Protein AF-A0A2D4FVG6-F1 (afdb_monomer_lite)

InterPro domains:
  IPR048682 Conserved oligomeric Golgi complex subunit 4 [PTHR24016] (1-112)
  IPR048684 Conserved oligomeric Golgi complex subunit 4, C-terminal [PF20662] (1-108)

Structure (mmCIF, N/CA/C/O backbone):
data_AF-A0A2D4FVG6-F1
#
_entry.id   AF-A0A2D4FVG6-F1
#
loop_
_atom_site.group_PDB
_atom_site.id
_atom_site.type_symbol
_atom_site.label_atom_id
_atom_site.label_alt_id
_atom_site.label_comp_id
_atom_site.label_asym_id
_atom_site.label_entity_id
_atom_site.label_seq_id
_atom_site.pdbx_PDB_ins_code
_atom_site.Cartn_x
_atom_site.Cartn_y
_atom_site.Cartn_z
_atom_site.occupancy
_atom_site.B_iso_or_equiv
_atom_site.auth_seq_id
_atom_site.auth_comp_id
_atom_site.auth_asym_id
_atom_site.auth_atom_id
_atom_site.pdbx_PDB_model_num
ATOM 1 N N . MET A 1 1 ? 4.795 -4.373 -20.511 1.00 73.06 1 MET A N 1
ATOM 2 C CA . MET A 1 1 ? 6.224 -4.144 -20.185 1.00 73.06 1 MET A CA 1
ATOM 3 C C . MET A 1 1 ? 7.168 -4.733 -21.234 1.00 73.06 1 MET A C 1
ATOM 5 O O . MET A 1 1 ? 8.051 -4.015 -21.675 1.00 73.06 1 MET A O 1
ATOM 9 N N . VAL A 1 2 ? 6.990 -5.991 -21.671 1.00 80.69 2 VAL A N 1
ATOM 10 C CA . VAL A 1 2 ? 7.906 -6.662 -22.627 1.00 80.69 2 VAL A CA 1
ATOM 11 C C . VAL A 1 2 ? 8.040 -5.921 -23.965 1.00 80.69 2 VAL A C 1
ATOM 13 O O . VAL A 1 2 ? 9.151 -5.746 -24.450 1.00 80.69 2 VAL A O 1
ATOM 16 N N . GLU A 1 3 ? 6.933 -5.422 -24.513 1.00 87.94 3 GLU A N 1
ATOM 17 C CA . GLU A 1 3 ? 6.919 -4.662 -25.772 1.00 87.94 3 GLU A CA 1
ATOM 18 C C . GLU A 1 3 ? 7.772 -3.382 -25.695 1.00 87.94 3 GLU A C 1
ATOM 20 O O . GLU A 1 3 ? 8.642 -3.155 -26.533 1.00 87.94 3 GLU A O 1
ATOM 25 N N . PHE A 1 4 ? 7.622 -2.599 -24.621 1.00 89.75 4 PHE A N 1
ATOM 26 C CA . PHE A 1 4 ? 8.430 -1.396 -24.391 1.00 89.75 4 PHE A CA 1
ATOM 27 C C . PHE A 1 4 ? 9.910 -1.709 -24.165 1.00 89.75 4 PHE A C 1
ATOM 29 O O . PHE A 1 4 ? 10.766 -0.927 -24.566 1.00 89.75 4 PHE A O 1
ATOM 36 N N . LYS A 1 5 ? 10.226 -2.858 -23.558 1.00 88.06 5 LYS A N 1
ATOM 37 C CA . LYS A 1 5 ? 11.614 -3.285 -23.341 1.00 88.06 5 LYS A CA 1
ATOM 38 C C . LYS A 1 5 ? 12.339 -3.596 -24.655 1.00 88.06 5 LYS A C 1
ATOM 40 O O . LYS A 1 5 ? 13.550 -3.429 -24.720 1.00 88.06 5 LYS A O 1
ATOM 45 N N . ALA A 1 6 ? 11.614 -4.040 -25.682 1.00 90.88 6 ALA A N 1
ATOM 46 C CA . ALA A 1 6 ? 12.180 -4.334 -26.998 1.00 90.88 6 ALA A CA 1
ATOM 47 C C . ALA A 1 6 ? 12.387 -3.074 -27.859 1.00 90.88 6 ALA A C 1
ATOM 49 O O . ALA A 1 6 ? 13.300 -3.044 -28.680 1.00 90.88 6 ALA A O 1
ATOM 50 N N . GLY A 1 7 ? 11.544 -2.049 -27.686 1.00 92.19 7 GLY A N 1
ATOM 51 C CA . GLY A 1 7 ? 11.539 -0.852 -28.536 1.00 92.19 7 GLY A CA 1
ATOM 52 C C . GLY A 1 7 ? 12.246 0.384 -27.969 1.00 92.19 7 GLY A C 1
ATOM 53 O O . GLY A 1 7 ? 12.425 1.355 -28.699 1.00 92.19 7 GLY A O 1
ATOM 54 N N . LEU A 1 8 ? 12.625 0.389 -26.687 1.00 93.56 8 LEU A N 1
ATOM 55 C CA . LEU A 1 8 ? 13.182 1.565 -26.009 1.00 93.56 8 LEU A CA 1
ATOM 56 C C . LEU A 1 8 ? 14.616 1.329 -25.538 1.00 93.56 8 LEU A C 1
ATOM 58 O O . LEU A 1 8 ? 15.006 0.216 -25.187 1.00 93.56 8 LEU A O 1
ATOM 62 N N . SER A 1 9 ? 15.394 2.411 -25.457 1.00 95.12 9 SER A N 1
ATOM 63 C CA . SER A 1 9 ? 16.677 2.362 -24.756 1.00 95.12 9 SER A CA 1
ATOM 64 C C . SER A 1 9 ? 16.456 2.079 -23.260 1.00 95.12 9 SER A C 1
ATOM 66 O O . SER A 1 9 ? 15.414 2.466 -22.716 1.00 95.12 9 SER A O 1
ATOM 68 N N . PRO A 1 10 ? 17.427 1.464 -22.558 1.00 92.12 10 PRO A N 1
ATOM 69 C CA . PRO A 1 10 ? 17.277 1.118 -21.142 1.00 92.12 10 PRO A CA 1
ATOM 70 C C . PRO A 1 10 ? 16.873 2.305 -20.256 1.00 92.12 10 PRO A C 1
ATOM 72 O O . PRO A 1 10 ? 15.991 2.177 -19.417 1.00 92.12 10 PRO A O 1
ATOM 75 N N . VAL A 1 11 ? 17.442 3.489 -20.503 1.00 93.56 11 VAL A N 1
ATOM 76 C CA . VAL A 1 11 ? 17.156 4.709 -19.725 1.00 93.56 11 VAL A CA 1
ATOM 77 C C . VAL A 1 11 ? 15.706 5.175 -19.895 1.00 93.56 11 VAL A C 1
ATOM 79 O O . VAL A 1 11 ? 15.051 5.563 -18.924 1.00 93.56 11 VAL A O 1
ATOM 82 N N . ILE A 1 12 ? 15.188 5.136 -21.128 1.00 94.38 12 ILE A N 1
ATOM 83 C CA . ILE A 1 12 ? 13.802 5.530 -21.414 1.00 94.38 12 ILE A CA 1
ATOM 84 C C . ILE A 1 12 ? 12.843 4.482 -20.846 1.00 94.38 12 ILE A C 1
ATOM 86 O O . ILE A 1 12 ? 11.836 4.845 -20.239 1.00 94.38 12 ILE A O 1
ATOM 90 N N . TYR A 1 13 ? 13.172 3.196 -20.986 1.00 93.44 13 TYR A N 1
ATOM 91 C CA . TYR A 1 13 ? 12.401 2.105 -20.397 1.00 93.44 13 TYR A CA 1
ATOM 92 C C . TYR A 1 13 ? 12.307 2.234 -18.868 1.00 93.44 13 TYR A C 1
ATOM 94 O O . TYR A 1 13 ? 11.208 2.198 -18.317 1.00 93.44 13 TYR A O 1
ATOM 102 N N . ASP A 1 14 ? 13.424 2.462 -18.177 1.00 92.00 14 ASP A N 1
ATOM 103 C CA . ASP A 1 14 ? 13.449 2.607 -16.717 1.00 92.00 14 ASP A CA 1
ATOM 104 C C . ASP A 1 14 ? 12.643 3.830 -16.249 1.00 92.00 14 ASP A C 1
ATOM 106 O O . ASP A 1 14 ? 11.893 3.762 -15.271 1.00 92.00 14 ASP A O 1
ATOM 110 N N . SER A 1 15 ? 12.715 4.935 -16.994 1.00 93.25 15 SER A N 1
ATOM 111 C CA . SER A 1 15 ? 11.917 6.135 -16.714 1.00 93.25 15 SER A CA 1
ATOM 112 C C . SER A 1 15 ? 10.419 5.880 -16.912 1.00 93.25 15 SER A C 1
ATOM 114 O O . SER A 1 15 ? 9.608 6.222 -16.048 1.00 93.25 15 SER A O 1
ATOM 116 N N . LEU A 1 16 ? 10.042 5.224 -18.014 1.00 93.75 16 LEU A N 1
ATOM 117 C CA . LEU A 1 16 ? 8.657 4.852 -18.301 1.00 93.75 16 LEU A CA 1
ATOM 118 C C . LEU A 1 16 ? 8.104 3.895 -17.239 1.00 93.75 16 LEU A C 1
ATOM 120 O O . LEU A 1 16 ? 7.011 4.120 -16.721 1.00 93.75 16 LEU A O 1
ATOM 124 N N . THR A 1 17 ? 8.856 2.858 -16.866 1.00 92.88 17 THR A N 1
ATOM 125 C CA . THR A 1 17 ? 8.421 1.908 -15.831 1.00 92.88 17 THR A CA 1
ATOM 126 C C . THR A 1 17 ? 8.263 2.575 -14.467 1.00 92.88 17 THR A C 1
ATOM 128 O O . THR A 1 17 ? 7.314 2.252 -13.751 1.00 92.88 17 THR A O 1
ATOM 131 N N . SER A 1 18 ? 9.100 3.558 -14.118 1.00 93.12 18 SER A N 1
ATOM 132 C CA . SER A 1 18 ? 8.936 4.362 -12.897 1.00 93.12 18 SER A CA 1
ATOM 133 C C . SER A 1 18 ? 7.653 5.186 -12.894 1.00 93.12 18 SER A C 1
ATOM 135 O O . SER A 1 18 ? 6.931 5.182 -11.890 1.00 93.12 18 SER A O 1
ATOM 137 N N . LEU A 1 19 ? 7.324 5.829 -14.019 1.00 94.69 19 LEU A N 1
ATOM 138 C CA . LEU A 1 19 ? 6.075 6.577 -14.181 1.00 94.69 19 LEU A CA 1
ATOM 139 C C . LEU A 1 19 ? 4.853 5.657 -14.099 1.00 94.69 19 LEU A C 1
ATOM 141 O O . LEU A 1 19 ? 3.924 5.939 -13.344 1.00 94.69 19 LEU A O 1
ATOM 145 N N . MET A 1 20 ? 4.875 4.527 -14.810 1.00 94.50 20 MET A N 1
ATOM 146 C CA . MET A 1 20 ? 3.791 3.541 -14.770 1.00 94.50 20 MET A CA 1
ATOM 147 C C . MET A 1 20 ? 3.596 2.969 -13.364 1.00 94.50 20 MET A C 1
ATOM 149 O O . MET A 1 20 ? 2.467 2.840 -12.907 1.00 94.50 20 MET A O 1
ATOM 153 N N . THR A 1 21 ? 4.684 2.670 -12.654 1.00 95.06 21 THR A N 1
ATOM 154 C CA . THR A 1 21 ? 4.626 2.151 -11.280 1.00 95.06 21 THR A CA 1
ATOM 155 C C . THR A 1 21 ? 3.987 3.167 -10.330 1.00 95.06 21 THR A C 1
ATOM 157 O O . THR A 1 21 ? 3.118 2.800 -9.543 1.00 95.06 21 THR A O 1
ATOM 160 N N . SER A 1 22 ? 4.361 4.451 -10.431 1.00 95.56 22 SER A N 1
ATOM 161 C CA . SER A 1 22 ? 3.703 5.521 -9.666 1.00 95.56 22 SER A CA 1
ATOM 162 C C . SER A 1 22 ? 2.216 5.631 -9.997 1.00 95.56 22 SER A C 1
ATOM 164 O O . SER A 1 22 ? 1.401 5.781 -9.091 1.00 95.56 22 SER A O 1
ATOM 166 N N . LEU A 1 23 ? 1.863 5.564 -11.284 1.00 96.81 23 LEU A N 1
ATOM 167 C CA . LEU A 1 23 ? 0.478 5.664 -11.734 1.00 96.81 23 LEU A CA 1
ATOM 168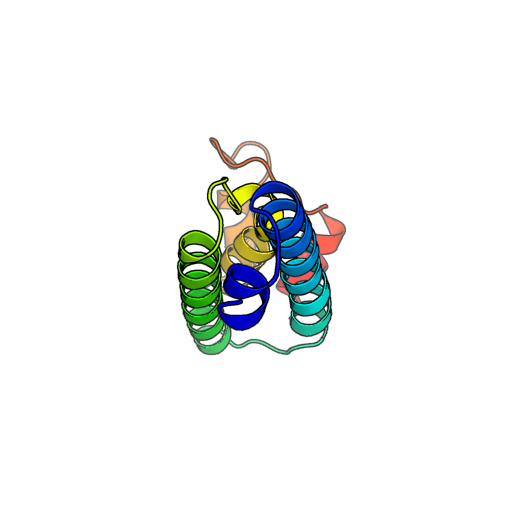 C C . LEU A 1 23 ? -0.370 4.517 -11.178 1.00 96.81 23 LEU A C 1
ATOM 170 O O . LEU A 1 23 ? -1.454 4.759 -10.660 1.00 96.81 23 LEU A O 1
ATOM 174 N N . VAL A 1 24 ? 0.137 3.283 -11.236 1.00 96.88 24 VAL A N 1
ATOM 175 C CA . VAL A 1 24 ? -0.552 2.107 -10.689 1.00 96.88 24 VAL A CA 1
ATOM 176 C C . VAL A 1 24 ? -0.807 2.270 -9.193 1.00 96.88 24 VAL A C 1
ATOM 178 O O . VAL A 1 24 ? -1.929 2.044 -8.754 1.00 96.88 24 VAL A O 1
ATOM 181 N N . ALA A 1 25 ? 0.197 2.691 -8.418 1.00 97.06 25 ALA A N 1
ATOM 182 C CA . ALA A 1 25 ? 0.023 2.914 -6.984 1.00 97.06 25 ALA A CA 1
ATOM 183 C C . ALA A 1 25 ? -1.034 3.998 -6.697 1.00 97.06 25 ALA A C 1
ATOM 185 O O . ALA A 1 25 ? -1.922 3.789 -5.873 1.00 97.06 25 ALA A O 1
ATOM 186 N N . LEU A 1 26 ? -0.983 5.118 -7.427 1.00 97.62 26 LEU A N 1
ATOM 187 C CA . LEU A 1 26 ? -1.923 6.228 -7.273 1.00 97.62 26 LEU A CA 1
ATOM 188 C C . LEU A 1 26 ? -3.369 5.825 -7.594 1.00 97.62 26 LEU A C 1
ATOM 190 O O . LEU A 1 26 ? -4.284 6.139 -6.835 1.00 97.62 26 LEU A O 1
ATOM 194 N N . GLU A 1 27 ? -3.595 5.157 -8.725 1.00 98.25 27 GLU A N 1
ATOM 195 C CA . GLU A 1 27 ? -4.946 4.762 -9.134 1.00 98.25 27 GLU A CA 1
ATOM 196 C C . GLU A 1 27 ? -5.496 3.634 -8.259 1.00 98.25 27 GLU A C 1
ATOM 198 O O . GLU A 1 27 ? -6.674 3.658 -7.901 1.00 98.25 27 GLU A O 1
ATOM 203 N N . LEU A 1 28 ? -4.647 2.691 -7.838 1.00 98.12 28 LEU A N 1
ATOM 204 C CA . LEU A 1 28 ? -5.054 1.641 -6.910 1.00 98.12 28 LEU A CA 1
ATOM 205 C C . LEU A 1 28 ? -5.481 2.233 -5.562 1.00 98.12 28 LEU A C 1
ATOM 207 O O . LEU A 1 28 ? -6.533 1.862 -5.053 1.00 98.12 28 LEU A O 1
ATOM 211 N N . GLU A 1 29 ? -4.736 3.200 -5.019 1.00 98.00 29 GLU A N 1
ATOM 212 C CA . GLU A 1 29 ? -5.102 3.883 -3.772 1.00 98.00 29 GLU A CA 1
ATOM 213 C C . GLU A 1 29 ? -6.490 4.538 -3.869 1.00 98.00 29 GLU A C 1
ATOM 215 O O . GLU A 1 29 ? -7.340 4.337 -2.998 1.00 98.00 29 GLU A O 1
ATOM 220 N N . LYS A 1 30 ? -6.772 5.247 -4.971 1.00 97.94 30 LYS A N 1
ATOM 221 C CA . LYS A 1 30 ? -8.082 5.878 -5.212 1.00 97.94 30 LYS A CA 1
ATOM 222 C C . LYS A 1 30 ? -9.230 4.871 -5.260 1.00 97.94 30 LYS A C 1
ATOM 224 O O . LYS A 1 30 ? -10.336 5.200 -4.831 1.00 97.94 30 LYS A O 1
ATOM 229 N N . VAL A 1 31 ? -9.004 3.691 -5.837 1.00 97.81 31 VAL A N 1
ATOM 230 C CA . VAL A 1 31 ? -10.028 2.639 -5.942 1.00 97.81 31 VAL A CA 1
ATOM 231 C C . VAL A 1 31 ? -10.228 1.939 -4.600 1.00 97.81 31 VAL A C 1
ATOM 233 O O . VAL A 1 31 ? -11.370 1.708 -4.206 1.00 97.81 31 VAL A O 1
ATOM 236 N N . VAL A 1 32 ? -9.151 1.669 -3.858 1.00 98.06 32 VAL A N 1
ATOM 237 C CA . VAL A 1 32 ? -9.225 1.097 -2.503 1.00 98.06 32 VAL A CA 1
ATOM 238 C C . VAL A 1 32 ? -10.050 2.003 -1.588 1.00 98.06 32 VAL A C 1
ATOM 240 O O . VAL A 1 32 ? -10.965 1.516 -0.937 1.00 98.06 32 VAL A O 1
ATOM 243 N N . LEU A 1 33 ? -9.832 3.323 -1.622 1.00 97.75 33 LEU A N 1
ATOM 244 C CA . LEU A 1 33 ? -10.605 4.301 -0.837 1.00 97.75 33 LEU A CA 1
ATOM 245 C C . LEU A 1 33 ? -12.106 4.375 -1.185 1.00 97.75 33 LEU A C 1
ATOM 247 O O . LEU A 1 33 ? -12.861 5.041 -0.481 1.00 97.75 33 LEU A O 1
ATOM 251 N N . LYS A 1 34 ? -12.541 3.741 -2.278 1.00 97.44 34 LYS A N 1
ATOM 252 C CA . LYS A 1 34 ? -13.950 3.650 -2.703 1.00 97.44 34 LYS A CA 1
ATOM 253 C C . LYS A 1 34 ? -14.529 2.243 -2.544 1.00 97.44 34 LYS A C 1
ATOM 255 O O . LYS A 1 34 ? -15.684 2.024 -2.900 1.00 97.44 34 LYS A O 1
ATOM 260 N N . SER A 1 35 ? -13.718 1.296 -2.089 1.00 97.56 35 SER A N 1
ATOM 261 C CA . SER A 1 35 ? -14.098 -0.104 -1.920 1.00 97.56 35 SER A CA 1
ATOM 262 C C . SER A 1 35 ? -14.575 -0.354 -0.491 1.00 97.56 35 SER A C 1
ATOM 264 O O . SER A 1 35 ? -14.303 0.444 0.401 1.00 97.56 35 SER A O 1
ATOM 266 N N . THR A 1 36 ? -15.280 -1.465 -0.281 1.00 97.12 36 THR A N 1
ATOM 267 C CA . THR A 1 36 ? -15.719 -1.905 1.050 1.00 97.12 36 THR A CA 1
ATOM 268 C C . THR A 1 36 ? -15.038 -3.216 1.406 1.00 97.12 36 THR A C 1
ATOM 270 O O . THR A 1 36 ? -15.007 -4.134 0.580 1.00 97.12 36 THR A O 1
ATOM 273 N N . PHE A 1 37 ? -14.515 -3.328 2.624 1.00 97.88 37 PHE A N 1
ATOM 274 C CA . PHE A 1 37 ? -13.747 -4.484 3.066 1.00 97.88 37 PHE A CA 1
ATOM 275 C C . PHE A 1 37 ? -14.397 -5.183 4.258 1.00 97.88 37 PHE A C 1
ATOM 277 O O . PHE A 1 37 ? -14.872 -4.589 5.217 1.00 97.88 37 PHE A O 1
ATOM 284 N N . SER A 1 38 ? -14.383 -6.512 4.207 1.00 96.62 38 SER A N 1
ATOM 285 C CA . SER A 1 38 ? -14.495 -7.346 5.403 1.00 96.62 38 SER A CA 1
ATOM 286 C C . SER A 1 38 ? -13.097 -7.772 5.848 1.00 96.62 38 SER A C 1
ATOM 288 O O . SER A 1 38 ? -12.136 -7.625 5.092 1.00 96.62 38 SER A O 1
ATOM 290 N N . ARG A 1 39 ? -12.969 -8.407 7.019 1.00 93.69 39 ARG A N 1
ATOM 291 C CA . ARG A 1 39 ? -11.676 -8.946 7.479 1.00 93.69 39 ARG A CA 1
ATOM 292 C C . ARG A 1 39 ? -11.030 -9.898 6.463 1.00 93.69 39 ARG A C 1
ATOM 294 O O . ARG A 1 39 ? -9.816 -9.854 6.263 1.00 93.69 39 ARG A O 1
ATOM 301 N N . LEU A 1 40 ? -11.835 -10.745 5.816 1.00 96.81 40 LEU A N 1
ATOM 302 C CA . LEU A 1 40 ? -11.358 -11.652 4.768 1.00 96.81 40 LEU A CA 1
ATOM 303 C C . LEU A 1 40 ? -11.050 -10.897 3.465 1.00 96.81 40 LEU A C 1
ATOM 305 O O . LEU A 1 40 ? -10.093 -11.238 2.775 1.00 96.81 40 LEU A O 1
ATOM 309 N N . GLY A 1 41 ? -11.816 -9.844 3.160 1.00 97.44 41 GLY A N 1
ATOM 310 C CA . GLY A 1 41 ? -11.529 -8.933 2.050 1.00 97.44 41 GLY A CA 1
ATOM 311 C C . GLY A 1 41 ? -10.183 -8.221 2.209 1.00 97.44 41 GLY A C 1
ATOM 312 O O . GLY A 1 41 ? -9.402 -8.185 1.263 1.00 97.44 41 GLY A O 1
ATOM 313 N N . GLY A 1 42 ? -9.860 -7.740 3.414 1.00 97.50 42 GLY A N 1
ATOM 314 C CA . GLY A 1 42 ? -8.553 -7.158 3.730 1.00 97.50 42 GLY A CA 1
ATOM 315 C C . GLY A 1 42 ? -7.402 -8.153 3.548 1.00 97.50 42 GLY A C 1
ATOM 316 O O . GLY A 1 42 ? -6.355 -7.800 3.001 1.00 97.50 42 GLY A O 1
ATOM 317 N N . LEU A 1 43 ? -7.607 -9.425 3.917 1.00 97.88 43 LEU A N 1
ATOM 318 C CA . LEU A 1 43 ? -6.614 -10.486 3.699 1.00 97.88 43 LEU A CA 1
ATOM 319 C C . LEU A 1 43 ? -6.388 -10.768 2.206 1.00 97.88 43 LEU A C 1
ATOM 321 O O . LEU A 1 43 ? -5.250 -10.955 1.770 1.00 97.88 43 LEU A O 1
ATOM 325 N N . GLN A 1 44 ? -7.466 -10.790 1.418 1.00 98.19 44 GLN A N 1
ATOM 326 C CA . GLN A 1 44 ? -7.375 -10.947 -0.0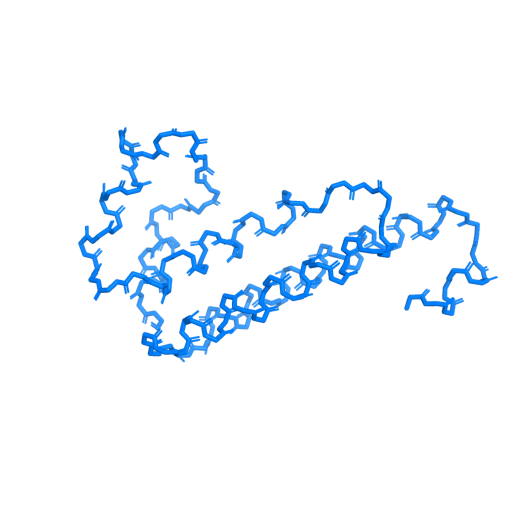31 1.00 98.19 44 GLN A CA 1
ATOM 327 C C . GLN A 1 44 ? -6.625 -9.769 -0.665 1.00 98.19 44 GLN A C 1
ATOM 329 O O . GLN A 1 44 ? -5.712 -9.991 -1.462 1.00 98.19 44 GLN A O 1
ATOM 334 N N . PHE A 1 45 ? -6.941 -8.538 -0.258 1.00 98.31 45 PHE A N 1
ATOM 335 C CA . PHE A 1 45 ? -6.259 -7.339 -0.738 1.00 98.31 45 PHE A CA 1
ATOM 336 C C . PHE A 1 45 ? -4.756 -7.357 -0.434 1.00 98.31 45 PHE A C 1
ATOM 338 O O . PHE A 1 45 ? -3.954 -7.082 -1.322 1.00 98.31 45 PHE A O 1
ATOM 345 N N . ASP A 1 46 ? -4.347 -7.749 0.775 1.00 98.06 46 ASP A N 1
ATOM 346 C CA . ASP A 1 46 ? -2.925 -7.879 1.123 1.00 98.06 46 ASP A CA 1
ATOM 347 C C . ASP A 1 46 ? -2.194 -8.875 0.201 1.00 98.06 46 ASP A C 1
ATOM 349 O O . ASP A 1 46 ? -1.095 -8.605 -0.296 1.00 98.06 46 ASP A O 1
ATOM 353 N N . LYS A 1 47 ? -2.827 -10.013 -0.110 1.00 98.06 47 LYS A N 1
ATOM 354 C CA . LYS A 1 47 ? -2.275 -11.000 -1.048 1.00 98.06 47 LYS A CA 1
ATOM 355 C C . LYS A 1 47 ? -2.133 -10.439 -2.462 1.00 98.06 47 LYS A C 1
ATOM 357 O O . LYS A 1 47 ? -1.101 -10.665 -3.104 1.00 98.06 47 LYS A O 1
ATOM 362 N N . GLU A 1 48 ? -3.146 -9.737 -2.952 1.00 98.31 48 GLU A N 1
ATOM 363 C CA . GLU A 1 48 ? -3.141 -9.114 -4.278 1.00 98.31 48 GLU A CA 1
ATOM 364 C C . GLU A 1 48 ? -2.085 -8.011 -4.371 1.00 98.31 48 GLU A C 1
ATOM 366 O O . GLU A 1 48 ? -1.283 -8.011 -5.307 1.00 98.31 48 GLU A O 1
ATOM 371 N N . LEU A 1 49 ? -2.003 -7.143 -3.358 1.00 98.12 49 LEU A N 1
ATOM 372 C CA . LEU A 1 49 ? -1.019 -6.070 -3.277 1.00 98.12 49 LEU A CA 1
ATOM 373 C C . LEU A 1 49 ? 0.410 -6.625 -3.277 1.00 98.12 49 LEU A C 1
ATOM 375 O O . LEU A 1 49 ? 1.242 -6.184 -4.072 1.00 98.12 49 LEU A O 1
ATOM 379 N N . ARG A 1 50 ? 0.700 -7.638 -2.450 1.00 96.94 50 ARG A N 1
ATOM 380 C CA . ARG A 1 50 ? 2.021 -8.290 -2.433 1.00 96.94 50 ARG A CA 1
ATOM 381 C C . ARG A 1 50 ? 2.363 -8.936 -3.772 1.00 96.94 50 ARG A C 1
ATOM 383 O O . ARG A 1 50 ? 3.504 -8.834 -4.216 1.00 96.94 50 ARG A O 1
ATOM 390 N N . SER A 1 51 ? 1.391 -9.567 -4.430 1.00 97.44 51 SER A N 1
ATOM 391 C CA . SER A 1 51 ? 1.593 -10.193 -5.744 1.00 97.44 51 SER A CA 1
ATOM 392 C C . SER A 1 51 ? 1.889 -9.152 -6.830 1.00 97.44 51 SER A C 1
ATOM 394 O O . SER A 1 51 ? 2.795 -9.342 -7.641 1.00 97.44 51 SER A O 1
ATOM 396 N N . LEU A 1 52 ? 1.180 -8.020 -6.808 1.00 96.56 52 LEU A N 1
ATOM 397 C CA . LEU A 1 52 ? 1.404 -6.899 -7.719 1.00 96.56 52 LEU A CA 1
ATOM 398 C C . LEU A 1 52 ? 2.788 -6.266 -7.517 1.00 96.56 52 LEU A C 1
ATOM 400 O O . LEU A 1 52 ? 3.521 -6.073 -8.487 1.00 96.56 52 LEU A O 1
ATOM 404 N N . ILE A 1 53 ? 3.169 -5.984 -6.266 1.00 96.12 53 ILE A N 1
ATOM 405 C CA . ILE A 1 53 ? 4.492 -5.441 -5.922 1.00 96.12 53 ILE A CA 1
ATOM 406 C C . ILE A 1 53 ? 5.592 -6.413 -6.361 1.00 96.12 53 ILE A C 1
ATOM 408 O O . ILE A 1 53 ? 6.587 -5.986 -6.949 1.00 96.12 53 ILE A O 1
ATOM 412 N N . ALA A 1 54 ? 5.416 -7.718 -6.135 1.00 95.19 54 ALA A N 1
ATOM 413 C CA . ALA A 1 54 ? 6.376 -8.727 -6.572 1.00 95.19 54 ALA A CA 1
ATOM 414 C C . ALA A 1 54 ? 6.570 -8.693 -8.094 1.00 95.19 54 ALA A C 1
ATOM 416 O O . ALA A 1 54 ? 7.705 -8.599 -8.557 1.00 95.19 54 ALA A O 1
ATOM 417 N N . TYR A 1 55 ? 5.480 -8.677 -8.870 1.00 94.62 55 TYR A N 1
ATOM 418 C CA . TYR A 1 55 ? 5.550 -8.558 -10.327 1.00 94.62 55 TYR A CA 1
ATOM 419 C C . TYR A 1 55 ? 6.266 -7.276 -10.768 1.00 94.62 55 TYR A C 1
ATOM 421 O O . TYR A 1 55 ? 7.206 -7.343 -11.561 1.00 94.62 55 TYR A O 1
ATOM 429 N N . LEU A 1 56 ? 5.871 -6.117 -10.234 1.00 93.44 56 LEU A N 1
ATOM 430 C CA . LEU A 1 56 ? 6.467 -4.831 -10.604 1.00 93.44 56 LEU A CA 1
ATOM 431 C C . LEU A 1 56 ? 7.961 -4.774 -10.268 1.00 93.44 56 LEU A C 1
ATOM 433 O O . LEU A 1 56 ? 8.745 -4.254 -11.055 1.00 93.44 56 LEU A O 1
ATOM 437 N N . THR A 1 57 ? 8.369 -5.409 -9.169 1.00 93.38 57 THR A N 1
ATOM 438 C CA . THR A 1 57 ? 9.782 -5.534 -8.794 1.00 93.38 57 THR A CA 1
ATOM 439 C C . THR A 1 57 ? 10.581 -6.330 -9.832 1.00 93.38 57 THR A C 1
ATOM 441 O O . THR A 1 57 ? 11.742 -6.020 -10.060 1.00 93.38 57 THR A O 1
ATOM 444 N N . THR A 1 58 ? 9.984 -7.319 -10.513 1.00 92.19 58 THR A N 1
ATOM 445 C CA . THR A 1 58 ? 10.690 -8.095 -11.558 1.00 92.19 58 THR A CA 1
ATOM 446 C C . THR A 1 58 ? 10.951 -7.313 -12.846 1.00 92.19 58 THR A C 1
ATOM 448 O O . THR A 1 58 ? 11.841 -7.672 -13.617 1.00 92.19 58 THR A O 1
ATOM 451 N N . VAL A 1 59 ? 10.171 -6.261 -13.108 1.00 89.06 59 VAL A N 1
ATOM 452 C CA . VAL A 1 59 ? 10.252 -5.479 -14.353 1.00 89.06 59 VAL A CA 1
ATOM 453 C C . VAL A 1 59 ? 11.022 -4.166 -14.192 1.00 89.06 59 VAL A C 1
ATOM 455 O O . VAL A 1 59 ? 11.281 -3.511 -15.204 1.00 89.06 59 VAL A O 1
ATOM 458 N N . THR A 1 60 ? 11.411 -3.816 -12.961 1.00 87.38 60 THR A N 1
ATOM 459 C CA . THR A 1 60 ? 12.208 -2.633 -12.596 1.00 87.38 60 THR A CA 1
ATOM 460 C C . THR A 1 60 ? 13.552 -3.032 -11.986 1.00 87.38 60 THR A C 1
ATOM 462 O O . THR A 1 60 ? 13.660 -4.057 -11.324 1.00 87.38 60 THR A O 1
ATOM 465 N N . THR A 1 61 ? 14.576 -2.197 -12.141 1.00 81.56 61 THR A N 1
ATOM 466 C CA . THR A 1 61 ? 15.918 -2.411 -11.558 1.00 81.56 61 THR A CA 1
ATOM 467 C C . THR A 1 61 ? 16.122 -1.728 -10.200 1.00 81.56 61 THR A C 1
ATOM 469 O O . THR A 1 61 ? 17.110 -1.985 -9.516 1.00 81.56 61 THR A O 1
ATOM 472 N N . TRP A 1 62 ? 15.191 -0.866 -9.793 1.00 85.69 62 TRP A N 1
ATOM 473 C CA . TRP A 1 62 ? 15.248 -0.028 -8.593 1.00 85.69 62 TRP A CA 1
ATOM 474 C C . TRP A 1 62 ? 14.140 -0.401 -7.596 1.00 85.69 62 TRP A C 1
ATOM 476 O O . TRP A 1 62 ? 13.202 -1.135 -7.907 1.00 85.69 62 TRP A O 1
ATOM 486 N N . THR A 1 63 ? 14.250 0.084 -6.359 1.00 86.38 63 THR A N 1
ATOM 487 C CA . THR A 1 63 ? 13.312 -0.269 -5.287 1.00 86.38 63 THR A CA 1
ATOM 488 C C . THR A 1 63 ? 11.985 0.469 -5.429 1.00 86.38 63 THR A C 1
ATOM 490 O O . THR A 1 63 ? 11.932 1.689 -5.310 1.00 86.38 63 THR A O 1
ATOM 493 N N . ILE A 1 64 ? 10.888 -0.273 -5.584 1.00 91.19 64 ILE A N 1
ATOM 494 C CA . ILE A 1 64 ? 9.540 0.306 -5.704 1.00 91.19 64 ILE A CA 1
ATOM 495 C C . ILE A 1 64 ? 8.829 0.524 -4.359 1.00 91.19 64 ILE A C 1
ATOM 497 O O . ILE A 1 64 ? 7.725 1.063 -4.339 1.00 91.19 64 ILE A O 1
ATOM 501 N N . ARG A 1 65 ? 9.439 0.101 -3.241 1.00 87.50 65 ARG A N 1
ATOM 502 C CA . ARG A 1 65 ? 8.811 0.073 -1.906 1.00 87.50 65 ARG A CA 1
ATOM 503 C C . ARG A 1 65 ? 8.194 1.411 -1.506 1.00 87.50 65 ARG A C 1
ATOM 505 O O . ARG A 1 65 ? 7.037 1.430 -1.101 1.00 87.50 65 ARG A O 1
ATOM 512 N N . ASP A 1 66 ? 8.908 2.514 -1.709 1.00 90.75 66 ASP A N 1
ATOM 513 C CA . ASP A 1 66 ? 8.428 3.844 -1.314 1.00 90.75 66 ASP A CA 1
ATOM 514 C C . ASP A 1 66 ? 7.171 4.265 -2.087 1.00 90.75 66 ASP A C 1
ATOM 516 O O . ASP A 1 66 ? 6.272 4.885 -1.524 1.00 90.75 66 ASP A O 1
ATOM 520 N N . LYS A 1 67 ? 7.045 3.851 -3.357 1.00 94.75 67 LYS A N 1
ATOM 521 C CA . LYS A 1 67 ? 5.854 4.133 -4.177 1.00 94.75 67 LYS A CA 1
ATOM 522 C C . LYS A 1 67 ? 4.610 3.397 -3.668 1.00 94.75 67 LYS A C 1
ATOM 524 O O . LYS A 1 67 ? 3.503 3.869 -3.890 1.00 94.75 67 LYS A O 1
ATOM 529 N N . PHE A 1 68 ? 4.786 2.267 -2.981 1.00 96.88 68 PHE A N 1
ATOM 530 C CA . PHE A 1 68 ? 3.701 1.448 -2.431 1.00 96.88 68 PHE A CA 1
ATOM 531 C C . PHE A 1 68 ? 3.564 1.563 -0.908 1.00 96.88 68 PHE A C 1
ATOM 533 O O . PHE A 1 68 ? 2.758 0.840 -0.320 1.00 96.88 68 PHE A O 1
ATOM 540 N N . ALA A 1 69 ? 4.315 2.452 -0.250 1.00 96.50 69 ALA A N 1
ATOM 541 C CA . ALA A 1 69 ? 4.323 2.565 1.208 1.00 96.50 69 ALA A CA 1
ATOM 542 C C . ALA A 1 69 ? 2.927 2.872 1.772 1.00 96.50 69 ALA A C 1
ATOM 544 O O . ALA A 1 69 ? 2.476 2.198 2.697 1.00 96.50 69 ALA A O 1
ATOM 545 N N . ARG A 1 70 ? 2.205 3.819 1.158 1.00 97.75 70 ARG A N 1
ATOM 546 C CA . ARG A 1 70 ? 0.828 4.173 1.543 1.00 97.75 70 ARG A CA 1
ATOM 547 C C . ARG A 1 70 ? -0.132 2.995 1.396 1.00 97.75 70 ARG A C 1
ATOM 549 O O . ARG A 1 70 ? -0.796 2.639 2.360 1.00 97.75 70 ARG A O 1
ATOM 556 N N . LEU A 1 71 ? -0.136 2.326 0.241 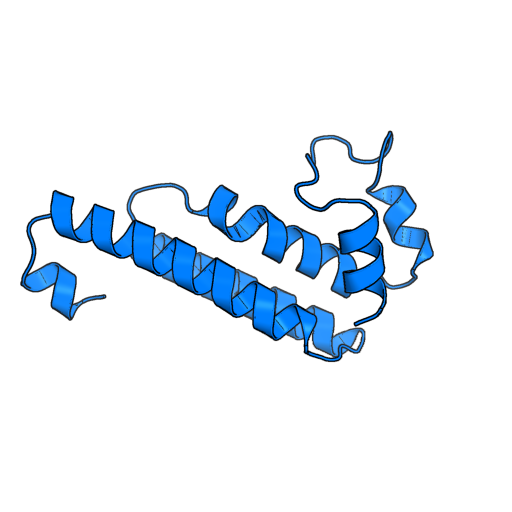1.00 98.19 71 LEU A N 1
ATOM 557 C CA . LEU A 1 71 ? -0.957 1.130 0.006 1.00 98.19 71 LEU A CA 1
ATOM 558 C C . LEU A 1 71 ? -0.635 -0.011 0.978 1.00 98.19 71 LEU A C 1
ATOM 560 O O . LEU A 1 71 ? -1.542 -0.690 1.448 1.00 98.19 71 LEU A O 1
ATOM 564 N N . SER A 1 72 ? 0.643 -0.203 1.306 1.00 97.50 72 SER A N 1
ATOM 565 C CA . SER A 1 72 ? 1.077 -1.230 2.259 1.00 97.50 72 SER A CA 1
ATOM 566 C C . SER A 1 72 ? 0.583 -0.912 3.671 1.00 97.50 72 SER A C 1
ATOM 568 O O . SER A 1 72 ? 0.087 -1.789 4.366 1.00 97.50 72 SER A O 1
ATOM 570 N N . GLN A 1 73 ? 0.643 0.359 4.074 1.00 97.38 73 GLN A N 1
ATOM 571 C CA . GLN A 1 73 ? 0.079 0.827 5.341 1.00 97.38 73 GLN A CA 1
ATOM 572 C C . GLN A 1 73 ? -1.450 0.698 5.376 1.00 97.38 73 GLN A C 1
ATOM 574 O O . GLN A 1 73 ? -2.001 0.294 6.397 1.00 97.38 73 GLN A O 1
ATOM 579 N N . MET A 1 74 ? -2.141 0.968 4.263 1.00 98.25 74 MET A N 1
ATOM 580 C CA . MET A 1 74 ? -3.580 0.709 4.148 1.00 98.25 74 MET A CA 1
ATOM 581 C C . MET A 1 74 ? -3.891 -0.784 4.289 1.00 98.25 74 MET A C 1
ATOM 583 O O . MET A 1 74 ? -4.814 -1.136 5.015 1.00 98.25 74 MET A O 1
ATOM 587 N N . ALA A 1 75 ? -3.106 -1.667 3.664 1.00 97.88 75 ALA A N 1
ATOM 588 C CA . ALA A 1 75 ? -3.269 -3.113 3.807 1.00 97.88 75 ALA A CA 1
ATOM 589 C C . ALA A 1 75 ? -3.095 -3.575 5.264 1.00 97.88 75 ALA A C 1
ATOM 591 O O . ALA A 1 75 ? -3.879 -4.407 5.719 1.00 97.88 75 ALA A O 1
ATOM 592 N N . THR A 1 76 ? -2.142 -3.001 6.011 1.00 96.69 76 THR A N 1
ATOM 593 C CA . THR A 1 76 ? -2.003 -3.242 7.458 1.00 96.69 76 THR A CA 1
ATOM 594 C C . THR A 1 76 ? -3.282 -2.866 8.204 1.00 96.69 76 THR A C 1
ATOM 596 O O . THR A 1 76 ? -3.801 -3.682 8.958 1.00 96.69 76 THR A O 1
ATOM 599 N N . ILE A 1 77 ? -3.829 -1.669 7.955 1.00 97.56 77 ILE A N 1
ATOM 600 C CA . ILE A 1 77 ? -5.061 -1.193 8.607 1.00 97.56 77 ILE A CA 1
ATOM 601 C C . ILE A 1 77 ? -6.254 -2.107 8.283 1.00 97.56 77 ILE A C 1
ATOM 603 O O . ILE A 1 77 ? -6.993 -2.497 9.182 1.00 97.56 77 ILE A O 1
ATOM 607 N N . LEU A 1 78 ? -6.425 -2.488 7.015 1.00 97.69 78 LEU A N 1
ATOM 608 C CA . LEU A 1 78 ? -7.525 -3.350 6.562 1.00 97.69 78 LEU A CA 1
ATOM 609 C C . LEU A 1 78 ? -7.427 -4.795 7.091 1.00 97.69 78 LEU A C 1
ATOM 611 O O . LEU A 1 78 ? -8.384 -5.562 6.979 1.00 97.69 78 LEU A O 1
ATOM 615 N N . ASN A 1 79 ? -6.276 -5.188 7.644 1.00 97.44 79 ASN A N 1
ATOM 616 C CA . ASN A 1 79 ? -6.053 -6.504 8.241 1.00 97.44 79 ASN A CA 1
ATOM 617 C C . ASN A 1 79 ? -6.134 -6.520 9.772 1.00 97.44 79 ASN A C 1
ATOM 619 O O . ASN A 1 79 ? -5.978 -7.596 10.352 1.00 97.44 79 ASN A O 1
ATOM 623 N N . LEU A 1 80 ? -6.412 -5.385 10.416 1.00 96.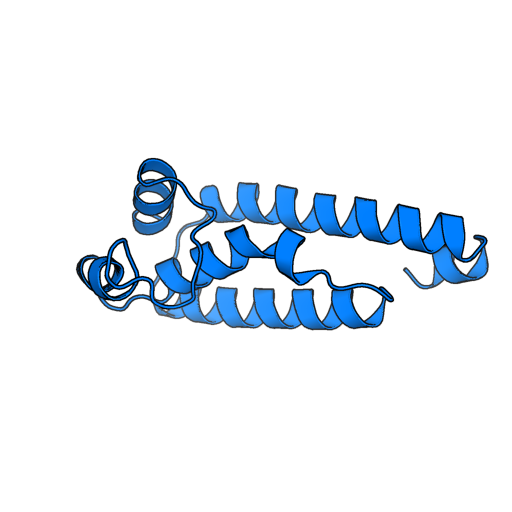62 80 LEU A N 1
ATOM 624 C CA . LEU A 1 80 ? -6.646 -5.348 11.858 1.00 96.62 80 LEU A CA 1
ATOM 625 C C . LEU A 1 80 ? -7.901 -6.154 12.214 1.00 96.62 80 LEU A C 1
ATOM 627 O O . LEU A 1 80 ? -8.902 -6.149 11.493 1.00 96.62 80 LEU A O 1
ATOM 631 N N . GLU A 1 81 ? -7.863 -6.853 13.342 1.00 93.88 81 GLU A N 1
ATOM 632 C CA . GLU A 1 81 ? -9.031 -7.560 13.870 1.00 93.88 81 GLU A CA 1
ATOM 633 C C . GLU A 1 81 ? -9.987 -6.603 14.581 1.00 93.88 81 GLU A C 1
ATOM 635 O O . GLU A 1 81 ? -11.200 -6.829 14.615 1.00 93.88 81 GLU A O 1
ATOM 640 N N . ARG A 1 82 ? -9.443 -5.533 15.173 1.00 94.19 82 ARG A N 1
ATOM 641 C CA . ARG A 1 82 ? -10.198 -4.523 15.921 1.00 94.19 82 ARG A CA 1
ATOM 642 C C . ARG A 1 82 ? -9.656 -3.131 15.635 1.00 94.19 82 ARG A C 1
ATOM 644 O O . ARG A 1 82 ? -8.453 -2.927 15.569 1.00 94.19 82 ARG A O 1
ATOM 651 N N . VAL A 1 83 ? -10.542 -2.138 15.600 1.00 93.38 83 VAL A N 1
ATOM 652 C CA . VAL A 1 83 ? -10.169 -0.729 15.365 1.00 93.38 83 VAL A CA 1
ATOM 653 C C . VAL A 1 83 ? -9.114 -0.230 16.360 1.00 93.38 83 VAL A C 1
ATOM 655 O O . VAL A 1 83 ? -8.238 0.542 15.988 1.00 93.38 83 VAL 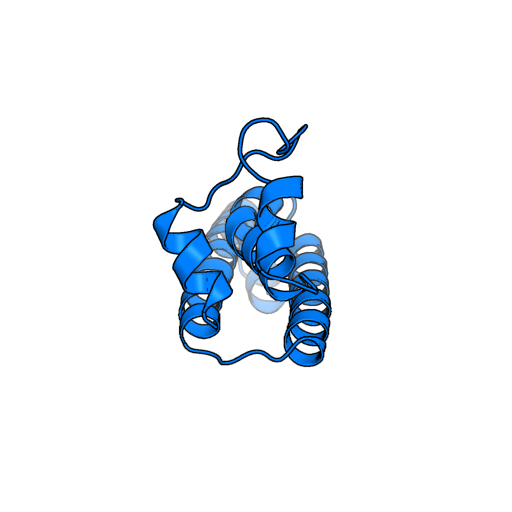A O 1
ATOM 658 N N . THR A 1 84 ? -9.163 -0.678 17.616 1.00 94.69 84 THR A N 1
ATOM 659 C CA . THR A 1 84 ? -8.219 -0.263 18.668 1.00 94.69 84 THR A CA 1
ATOM 660 C C . THR A 1 84 ? -6.794 -0.768 18.454 1.00 94.69 84 THR A C 1
ATOM 662 O O . THR A 1 84 ? -5.870 -0.166 18.986 1.00 94.69 84 THR A O 1
ATOM 665 N N . GLU A 1 85 ? -6.608 -1.829 17.667 1.00 95.31 85 GLU A N 1
ATOM 666 C CA . GLU A 1 85 ? -5.302 -2.434 17.374 1.00 95.31 85 GLU A CA 1
ATOM 667 C C . GLU A 1 85 ? -4.381 -1.469 16.608 1.00 95.31 85 GLU A C 1
ATOM 669 O O . GLU A 1 85 ? -3.163 -1.562 16.692 1.00 95.31 85 GLU A O 1
ATOM 674 N N . ILE A 1 86 ? -4.934 -0.448 15.937 1.00 95.12 86 ILE A N 1
ATOM 675 C CA . ILE A 1 86 ? -4.122 0.600 15.299 1.00 95.12 86 ILE A CA 1
ATOM 676 C C . ILE A 1 86 ? -3.198 1.319 16.295 1.00 95.12 86 ILE A C 1
ATOM 678 O O . ILE A 1 86 ? -2.136 1.805 15.911 1.00 95.12 86 ILE A O 1
ATOM 682 N N . LEU A 1 87 ? -3.579 1.377 17.576 1.00 94.25 87 LEU A N 1
ATOM 683 C CA . LEU A 1 87 ? -2.785 2.005 18.632 1.00 94.25 87 LEU A CA 1
ATOM 684 C C . LEU A 1 87 ? -1.497 1.229 18.930 1.00 94.25 87 LEU A C 1
ATOM 686 O O . LEU A 1 87 ? -0.539 1.833 19.410 1.00 94.25 87 LEU A O 1
ATOM 690 N N . ASP A 1 88 ? -1.442 -0.058 18.586 1.00 94.00 88 ASP A N 1
ATOM 691 C CA . ASP A 1 88 ? -0.249 -0.894 18.740 1.00 94.00 88 ASP A CA 1
ATOM 692 C C . ASP A 1 88 ? 0.803 -0.594 17.661 1.00 94.00 88 ASP A C 1
ATOM 694 O O . ASP A 1 88 ? 1.969 -0.941 17.819 1.00 94.00 88 ASP A O 1
ATOM 698 N N . TYR A 1 89 ? 0.413 0.108 16.590 1.00 92.25 89 TYR A N 1
ATOM 699 C CA . TYR A 1 89 ? 1.281 0.464 15.464 1.00 92.25 89 TYR A CA 1
ATOM 700 C C . TYR A 1 89 ? 1.469 1.975 15.287 1.00 92.25 89 TYR A C 1
ATOM 702 O O . TYR A 1 89 ? 2.200 2.396 14.390 1.00 92.25 89 TYR A O 1
ATOM 710 N N . TRP A 1 90 ? 0.804 2.814 16.083 1.00 91.81 90 TRP A N 1
ATOM 711 C CA . TRP A 1 90 ? 0.743 4.262 15.865 1.00 91.81 90 TRP A CA 1
ATOM 712 C C . TRP A 1 90 ? 1.492 5.065 16.937 1.00 91.81 90 TRP A C 1
ATOM 714 O O . TRP A 1 90 ? 1.566 4.683 18.104 1.00 91.81 90 TRP A O 1
ATOM 724 N N . GLY A 1 91 ? 2.016 6.233 16.550 1.00 89.88 91 GLY A N 1
ATOM 725 C CA . GLY A 1 91 ? 2.675 7.162 17.470 1.00 89.88 91 GLY A CA 1
ATOM 726 C C . GLY A 1 91 ? 3.899 6.532 18.151 1.00 89.88 91 GLY A C 1
ATOM 727 O O . GLY A 1 91 ? 4.751 6.000 17.447 1.00 89.88 91 GLY A O 1
ATOM 728 N N . PRO A 1 92 ? 4.009 6.555 19.495 1.00 90.19 92 PRO A N 1
ATOM 729 C CA . PRO A 1 92 ? 5.138 5.947 20.210 1.00 90.19 92 PRO A CA 1
ATOM 730 C C . PRO A 1 92 ? 5.328 4.448 19.928 1.00 90.19 92 PRO A C 1
ATOM 732 O O . PRO A 1 92 ? 6.439 3.941 20.059 1.00 90.19 92 PRO A O 1
ATOM 735 N N . ASN A 1 93 ? 4.260 3.756 19.518 1.00 92.38 93 ASN A N 1
ATOM 736 C CA . ASN A 1 93 ? 4.270 2.320 19.248 1.00 92.38 93 ASN A CA 1
ATOM 737 C C . ASN A 1 93 ? 4.606 1.983 17.786 1.00 92.38 93 ASN A C 1
ATOM 739 O O . ASN A 1 93 ? 4.640 0.814 17.420 1.00 92.38 93 ASN A O 1
ATOM 743 N N . SER A 1 94 ? 4.894 2.971 16.929 1.00 88.56 94 SER A N 1
ATOM 744 C CA . SER A 1 94 ? 5.197 2.707 15.514 1.00 88.56 94 SER A CA 1
ATOM 745 C C . SER A 1 94 ? 6.508 1.951 15.288 1.00 88.56 94 SER A C 1
ATOM 747 O O . SER A 1 94 ? 6.740 1.420 14.200 1.00 88.56 94 SER A O 1
ATOM 749 N N . GLY A 1 95 ? 7.380 1.892 16.298 1.00 90.12 95 GLY A N 1
ATOM 750 C CA . GLY A 1 95 ? 8.684 1.249 16.189 1.00 90.12 95 GLY A CA 1
ATOM 751 C C . GLY A 1 95 ? 9.468 1.801 14.986 1.00 90.12 95 GLY A C 1
ATOM 752 O O . GLY A 1 95 ? 9.581 3.020 14.850 1.00 90.12 95 GLY A O 1
ATOM 753 N N . PRO A 1 96 ? 10.000 0.946 14.091 1.00 89.75 96 PRO A N 1
ATOM 754 C CA . PRO A 1 96 ? 10.731 1.394 12.904 1.00 89.75 96 PRO A CA 1
ATOM 755 C C . PRO A 1 96 ? 9.824 1.877 11.757 1.00 89.75 96 PRO A C 1
ATOM 757 O O . PRO A 1 96 ? 10.327 2.414 10.769 1.00 89.75 96 PRO A O 1
ATOM 760 N N . LEU A 1 97 ? 8.504 1.663 11.835 1.00 90.38 97 LEU A N 1
ATOM 761 C CA . LEU A 1 97 ? 7.577 2.048 10.776 1.00 90.38 97 LEU A CA 1
ATOM 762 C C . LEU A 1 97 ? 7.362 3.564 10.795 1.00 90.38 97 LEU A C 1
ATOM 764 O O . LEU A 1 97 ? 6.837 4.124 11.755 1.00 90.38 97 LEU A O 1
ATOM 768 N N . THR A 1 98 ? 7.718 4.225 9.695 1.00 92.44 98 THR A N 1
ATOM 769 C CA . THR A 1 98 ? 7.347 5.625 9.463 1.00 92.44 98 THR A CA 1
ATOM 770 C C . THR A 1 98 ? 6.031 5.669 8.695 1.00 92.44 98 THR A C 1
ATOM 772 O O . THR A 1 98 ? 5.961 5.213 7.554 1.00 92.44 98 THR A O 1
ATOM 775 N N . TRP A 1 99 ? 4.982 6.213 9.311 1.00 94.38 99 TRP A N 1
ATOM 776 C CA . TRP A 1 99 ? 3.679 6.355 8.666 1.00 94.38 99 TRP A CA 1
ATOM 777 C C . TRP A 1 99 ? 3.693 7.447 7.592 1.00 94.38 99 TRP A C 1
ATOM 779 O O . TRP A 1 99 ? 4.143 8.566 7.819 1.00 94.38 99 TRP A O 1
ATOM 789 N N . CYS A 1 100 ? 3.168 7.104 6.419 1.00 95.62 100 CYS A N 1
ATOM 790 C CA . CYS A 1 100 ? 2.974 7.984 5.267 1.00 95.62 100 CYS A CA 1
ATOM 791 C C . CYS A 1 100 ? 1.511 8.433 5.124 1.00 95.62 100 CYS A C 1
ATOM 793 O O . CYS A 1 100 ? 1.186 9.184 4.203 1.00 95.62 100 CYS A O 1
ATOM 795 N N . LEU A 1 101 ? 0.632 7.938 5.998 1.00 96.25 101 LEU A N 1
ATOM 796 C CA . LEU A 1 101 ? -0.763 8.344 6.118 1.00 96.25 101 LEU A CA 1
ATOM 797 C C . LEU A 1 101 ? -0.900 9.368 7.246 1.00 96.25 101 LEU A C 1
ATOM 799 O O . LEU A 1 101 ? -0.281 9.240 8.300 1.00 96.25 101 LEU A O 1
ATOM 803 N N . THR A 1 102 ? -1.741 10.372 7.047 1.00 96.12 102 THR A N 1
ATOM 804 C CA . THR A 1 102 ? -2.150 11.304 8.101 1.00 96.12 102 THR A CA 1
ATOM 805 C C . THR A 1 102 ? -3.173 10.648 9.039 1.00 96.12 102 THR A C 1
ATOM 807 O O . THR A 1 102 ? -3.863 9.706 8.641 1.00 96.12 102 THR A O 1
ATOM 810 N N . PRO A 1 103 ? -3.383 11.169 10.265 1.00 95.88 103 PRO A N 1
ATOM 811 C CA . PRO A 1 103 ? -4.426 10.650 11.155 1.00 95.88 103 PRO A CA 1
ATOM 812 C C . PRO A 1 103 ? -5.832 10.639 10.533 1.00 95.88 103 PRO A C 1
ATOM 814 O O . PRO A 1 103 ? -6.656 9.796 10.881 1.00 95.88 103 PRO A O 1
ATOM 817 N N . ALA A 1 104 ? -6.133 11.594 9.645 1.00 96.88 104 ALA A N 1
ATOM 818 C CA . ALA A 1 104 ? -7.414 11.652 8.946 1.00 96.88 104 ALA A CA 1
ATOM 819 C C . ALA A 1 104 ? -7.549 10.517 7.924 1.00 96.88 104 ALA A C 1
ATOM 821 O O . ALA A 1 104 ? -8.585 9.860 7.886 1.00 96.88 104 ALA A O 1
ATOM 822 N N . GLU A 1 105 ? -6.488 10.246 7.166 1.00 97.50 105 GLU A N 1
ATOM 823 C CA . GLU A 1 105 ? -6.449 9.144 6.201 1.00 97.50 105 GLU A CA 1
ATOM 824 C C . GLU A 1 105 ? -6.536 7.786 6.899 1.00 97.50 105 GLU A C 1
ATOM 826 O O . GLU A 1 105 ? -7.282 6.925 6.454 1.00 97.50 105 GLU A O 1
ATOM 831 N N . VAL A 1 106 ? -5.870 7.600 8.044 1.00 97.06 106 VAL A N 1
ATOM 832 C CA . VAL A 1 106 ? -6.003 6.363 8.835 1.00 97.06 106 VAL A CA 1
ATOM 833 C C . VAL A 1 106 ? -7.454 6.115 9.240 1.00 97.06 106 VAL A C 1
ATOM 835 O O . VAL A 1 106 ? -7.961 5.010 9.064 1.00 97.06 106 VAL A O 1
ATOM 838 N N . ARG A 1 107 ? -8.151 7.145 9.738 1.00 96.75 107 ARG A N 1
ATOM 839 C CA . ARG A 1 107 ? -9.579 7.036 10.077 1.00 96.75 107 ARG A CA 1
ATOM 840 C C . ARG A 1 107 ? -10.445 6.745 8.857 1.00 96.75 107 ARG A C 1
ATOM 842 O O . ARG A 1 107 ? -11.409 6.002 8.982 1.00 96.75 107 ARG A O 1
ATOM 849 N N . GLN A 1 108 ? -10.110 7.319 7.703 1.00 97.44 108 GLN A N 1
ATOM 850 C CA . GLN A 1 108 ? -10.810 7.037 6.454 1.00 97.44 108 GLN A CA 1
ATOM 851 C C . GLN A 1 108 ? -10.643 5.569 6.047 1.00 97.44 108 GLN A C 1
ATOM 853 O O . GLN A 1 108 ? -11.628 4.940 5.689 1.00 97.44 108 GLN A O 1
ATOM 858 N N . VAL A 1 109 ? -9.431 5.016 6.147 1.00 97.75 109 VAL A N 1
ATOM 859 C CA . VAL A 1 109 ? -9.145 3.613 5.802 1.00 97.75 109 VAL A CA 1
ATOM 860 C C . VAL A 1 109 ? -9.799 2.643 6.787 1.00 97.75 109 VAL A C 1
ATOM 862 O O . VAL A 1 109 ? 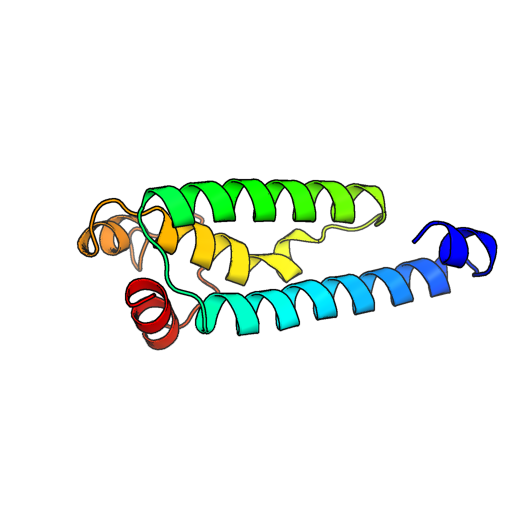-10.332 1.626 6.367 1.00 97.75 109 VAL A O 1
ATOM 865 N N . LEU A 1 110 ? -9.817 2.970 8.085 1.00 96.75 110 LEU A N 1
ATOM 866 C CA . LEU A 1 110 ? -10.526 2.194 9.115 1.00 96.75 110 LEU A CA 1
ATOM 867 C C . LEU A 1 110 ? -12.049 2.137 8.904 1.00 96.75 110 LEU A C 1
ATOM 869 O O . LEU A 1 110 ? -12.708 1.305 9.522 1.00 96.75 110 LEU A O 1
ATOM 873 N N . ALA A 1 111 ? -12.607 3.046 8.102 1.00 96.31 111 ALA A N 1
ATOM 874 C CA . ALA A 1 111 ? -14.034 3.116 7.806 1.00 96.31 111 ALA A CA 1
ATOM 875 C C . ALA A 1 111 ? -14.431 2.388 6.506 1.00 96.31 111 ALA A C 1
ATOM 877 O O . ALA A 1 111 ? -15.615 2.411 6.162 1.00 96.31 111 ALA A O 1
ATOM 878 N N . LEU A 1 112 ? -13.466 1.806 5.781 1.00 94.88 112 LEU A N 1
ATOM 879 C CA . LEU A 1 112 ? -13.695 1.033 4.554 1.00 94.88 112 LEU A CA 1
ATOM 880 C C . LEU A 1 112 ? -14.168 -0.393 4.851 1.00 94.88 112 LEU A C 1
ATOM 882 O O . LEU A 1 112 ? -13.755 -0.966 5.880 1.00 94.88 112 LEU A O 1
#

Secondary structure (DSSP, 8-state):
-HHHHHHS-HHHHHHHHHHHHHHHHHHHHHHHTTS---HHHHHHHHHHHHHHHHHHHHH-SS--GGGGHHHHHHHHHHT-SSGGGGGGTSGGGGTT----S-HHHHHHHHT-

Sequence (112 aa):
MVEFKAGLSPVIYDSLTSLMTSLVALELEKVVLKSTFSRLGGLQFDKELRSLIAYLTTVTTWTIRDKFARLSQMATILNLERVTEILDYWGPNSGPLTWCLTPAEVRQVLAL

pLDDT: mean 94.39, std 4.12, range [73.06, 98.31]

Organism: Micrurus corallinus (NCBI:txid54390)

Foldseek 3Di:
DVVCVVVDDPVVQQVVLLVVLLVVLVVVVVVLLVDDADLVRLVVLLVVLVVVLVVSPVSHPDHSCVSCLQVNVLSVLRNDPDNCCVVCCDDPNVVPDDDPDDPVRSVSSNVD

Radius of gyration: 15.99 Å; chains: 1; bounding box: 33×23×49 Å